Protein AF-A0A7V3JLE8-F1 (afdb_monomer_lite)

Foldseek 3Di:
DVQQVCLCVVQVVVQVVQVVVVHDDADPDDPPPHDHDPCSHPNDQDPCLVVVVVVCCVVPVPCPPPHCPSDHD

Secondary structure (DSSP, 8-state):
-HHHHHHHHHHHHHHHHHHHTT---------TT----HHHHH-SPPTTHHHHHHHHHHH-TT--SSTTSSS--

Radius of gyration: 14.12 Å; chains: 1; bounding box: 30×32×28 Å

Sequence (73 aa):
CILARIAPRIVEPLRSLVHAAEGTLVVAQQPAKATLDRRAVWGPPPPGFGLMQALKDRFDPRNILNPGRFIFP

Structure (mmCIF, N/CA/C/O backbone):
data_AF-A0A7V3JLE8-F1
#
_entry.id   AF-A0A7V3JLE8-F1
#
loop_
_atom_site.group_PDB
_atom_site.id
_atom_site.type_symbol
_atom_site.label_atom_id
_atom_site.label_alt_id
_atom_site.label_comp_id
_atom_site.label_asym_id
_atom_site.label_entity_id
_atom_site.label_seq_id
_atom_site.pdbx_PDB_ins_code
_atom_site.Cartn_x
_atom_site.Cartn_y
_atom_site.Cartn_z
_atom_site.occupancy
_atom_site.B_iso_or_equiv
_atom_site.auth_seq_id
_atom_site.auth_comp_id
_atom_site.auth_asym_id
_atom_site.auth_atom_id
_atom_site.pdbx_PDB_model_num
ATOM 1 N N . CYS A 1 1 ? -1.979 20.108 4.336 1.00 55.25 1 CYS A N 1
ATOM 2 C CA . CYS A 1 1 ? -0.552 20.325 4.668 1.00 55.25 1 CYS A CA 1
ATOM 3 C C . CYS A 1 1 ? 0.281 20.162 3.392 1.00 55.25 1 CYS A C 1
ATOM 5 O O . CYS A 1 1 ? -0.028 19.258 2.625 1.00 55.25 1 CYS A O 1
ATOM 7 N N . ILE A 1 2 ? 1.275 21.021 3.127 1.00 57.88 2 ILE A N 1
ATOM 8 C CA . ILE A 1 2 ? 2.059 21.039 1.867 1.00 57.88 2 ILE A CA 1
ATOM 9 C C . ILE A 1 2 ? 2.632 19.651 1.518 1.00 57.88 2 ILE A C 1
ATOM 11 O O . ILE A 1 2 ? 2.568 19.232 0.365 1.00 57.88 2 ILE A O 1
ATOM 15 N N . LEU A 1 3 ? 3.069 18.889 2.526 1.00 54.66 3 LEU A N 1
ATOM 16 C CA . LEU A 1 3 ? 3.631 17.542 2.367 1.00 54.66 3 LEU A CA 1
ATOM 17 C C . LEU A 1 3 ? 2.663 16.529 1.727 1.00 54.66 3 LEU A C 1
ATOM 19 O O . LEU A 1 3 ? 3.084 15.726 0.899 1.00 54.66 3 LEU A O 1
ATOM 23 N N . ALA A 1 4 ? 1.364 16.605 2.036 1.00 57.78 4 ALA A N 1
ATOM 24 C CA . ALA A 1 4 ? 0.354 15.704 1.466 1.00 57.78 4 ALA A CA 1
ATOM 25 C C . ALA A 1 4 ? 0.172 15.898 -0.052 1.00 57.78 4 ALA A C 1
ATOM 27 O O . ALA A 1 4 ? -0.179 14.970 -0.769 1.00 57.78 4 ALA A O 1
ATOM 28 N N . ARG A 1 5 ? 0.445 17.108 -0.559 1.00 63.41 5 ARG A N 1
ATOM 29 C CA . ARG A 1 5 ? 0.333 17.450 -1.987 1.00 63.41 5 ARG A CA 1
ATOM 30 C C . ARG A 1 5 ? 1.579 17.094 -2.800 1.00 63.41 5 ARG A C 1
ATOM 32 O O . ARG A 1 5 ? 1.501 17.040 -4.024 1.00 63.41 5 ARG A O 1
ATOM 39 N N . ILE A 1 6 ? 2.719 16.887 -2.140 1.00 67.12 6 ILE A N 1
ATOM 40 C CA . ILE A 1 6 ? 3.998 16.593 -2.800 1.00 67.12 6 ILE A CA 1
ATOM 41 C C . ILE A 1 6 ? 4.174 15.089 -3.002 1.00 67.12 6 ILE A C 1
ATOM 43 O O . ILE A 1 6 ? 4.657 14.677 -4.052 1.00 67.12 6 ILE A O 1
ATOM 47 N N . ALA A 1 7 ? 3.749 14.266 -2.039 1.00 72.50 7 ALA A N 1
ATOM 48 C CA . ALA A 1 7 ? 4.000 12.829 -2.090 1.00 72.50 7 ALA A CA 1
ATOM 49 C C . ALA A 1 7 ? 3.492 12.149 -3.380 1.00 72.50 7 ALA A C 1
ATOM 51 O O . ALA A 1 7 ? 4.292 11.458 -4.009 1.00 72.50 7 ALA A O 1
ATOM 52 N N . PRO A 1 8 ? 2.262 12.399 -3.873 1.00 74.12 8 PRO A N 1
ATOM 53 C CA . PRO A 1 8 ? 1.814 11.812 -5.139 1.00 74.12 8 PRO A CA 1
ATOM 54 C C . PRO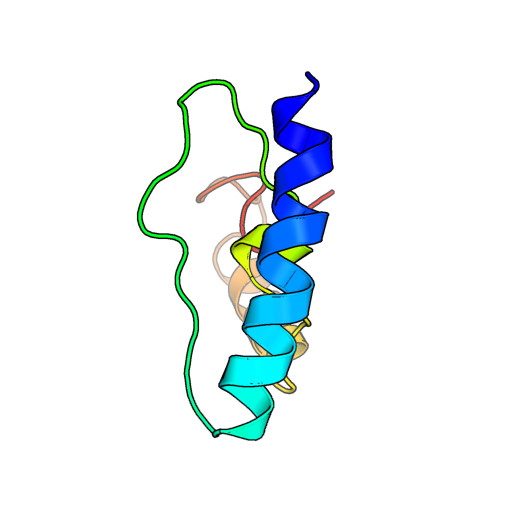 A 1 8 ? 2.660 12.269 -6.337 1.00 74.12 8 PRO A C 1
ATOM 56 O O . PRO A 1 8 ? 2.911 11.494 -7.253 1.00 74.12 8 PRO A O 1
ATOM 59 N N . ARG A 1 9 ? 3.165 13.513 -6.314 1.00 80.31 9 ARG A N 1
ATOM 60 C CA . ARG A 1 9 ? 3.994 14.083 -7.391 1.00 80.31 9 ARG A CA 1
ATOM 61 C C . ARG A 1 9 ? 5.402 13.488 -7.448 1.00 80.31 9 ARG A C 1
ATOM 63 O O . ARG A 1 9 ? 6.030 13.571 -8.495 1.00 80.31 9 ARG A O 1
ATOM 70 N N . ILE A 1 10 ? 5.890 12.917 -6.346 1.00 85.00 10 ILE A N 1
ATOM 71 C CA . ILE A 1 10 ? 7.174 12.203 -6.286 1.00 85.00 10 ILE A CA 1
ATOM 72 C C . ILE A 1 10 ? 6.972 10.711 -6.562 1.00 85.00 10 ILE A C 1
ATOM 74 O O . ILE A 1 10 ? 7.730 10.114 -7.321 1.00 85.00 10 ILE A O 1
ATOM 78 N N . VAL A 1 11 ? 5.953 10.103 -5.949 1.00 86.50 11 VAL A N 1
ATOM 79 C CA . VAL A 1 11 ? 5.742 8.653 -6.009 1.00 86.50 11 VAL A CA 1
ATOM 80 C C . VAL A 1 11 ? 5.297 8.206 -7.398 1.00 86.50 11 VAL A C 1
ATOM 82 O O . VAL A 1 11 ? 5.792 7.189 -7.872 1.00 86.50 11 VAL A O 1
ATOM 85 N N . GLU A 1 12 ? 4.409 8.945 -8.069 1.00 87.00 12 GLU A N 1
ATOM 86 C CA . GLU A 1 12 ? 3.842 8.494 -9.347 1.00 87.00 12 GLU A CA 1
ATOM 87 C C . GLU A 1 12 ? 4.894 8.381 -10.468 1.00 87.00 12 GLU A C 1
ATOM 89 O O . GLU A 1 12 ? 4.969 7.321 -11.091 1.00 87.00 12 GLU A O 1
ATOM 94 N N . PRO A 1 13 ? 5.777 9.379 -10.701 1.00 90.38 13 PRO A N 1
ATOM 95 C CA . PRO A 1 13 ? 6.823 9.249 -11.717 1.00 90.38 13 PRO A CA 1
ATOM 96 C C . PRO A 1 13 ? 7.797 8.098 -11.432 1.00 90.38 13 PRO A C 1
ATOM 98 O O . PRO A 1 13 ? 8.155 7.350 -12.341 1.00 90.38 13 PRO A O 1
ATOM 101 N N . LEU A 1 14 ? 8.193 7.920 -10.166 1.00 92.06 14 LEU A N 1
ATOM 102 C CA . LEU A 1 14 ? 9.073 6.823 -9.757 1.00 92.06 14 LEU A CA 1
ATOM 103 C C . LEU A 1 14 ? 8.398 5.464 -9.939 1.00 92.06 14 LEU A C 1
ATOM 105 O O . LEU A 1 14 ? 9.037 4.514 -10.383 1.00 92.06 14 LEU A O 1
ATOM 109 N N . ARG A 1 15 ? 7.101 5.368 -9.637 1.00 89.94 15 ARG A N 1
ATOM 110 C CA . ARG A 1 15 ? 6.327 4.139 -9.816 1.00 89.94 15 ARG A CA 1
ATOM 111 C C . ARG A 1 15 ? 6.259 3.745 -11.288 1.00 89.94 15 ARG A C 1
ATOM 113 O O . ARG A 1 15 ? 6.490 2.579 -11.586 1.00 89.94 15 ARG A O 1
ATOM 120 N N . SER A 1 16 ? 6.015 4.697 -12.189 1.00 89.69 16 SER A N 1
ATOM 121 C CA . SER A 1 16 ? 6.022 4.444 -13.636 1.00 89.69 16 SER A CA 1
ATOM 122 C C . SER A 1 16 ? 7.378 3.934 -14.128 1.00 89.69 16 SER A C 1
ATOM 124 O O . SER A 1 16 ? 7.424 2.958 -14.871 1.00 89.69 16 SER A O 1
ATOM 126 N N . LEU A 1 17 ? 8.479 4.543 -13.672 1.00 94.62 17 LEU A N 1
ATOM 127 C CA . LEU A 1 17 ? 9.839 4.112 -14.023 1.00 94.62 17 LEU A CA 1
ATOM 128 C C . LEU A 1 17 ? 10.141 2.693 -13.528 1.00 94.62 17 LEU A C 1
ATOM 130 O O . LEU A 1 17 ? 10.644 1.865 -14.282 1.00 94.62 17 LEU A O 1
ATOM 134 N N . VAL A 1 18 ? 9.806 2.402 -12.271 1.00 93.88 18 VAL A N 1
ATOM 135 C CA . VAL A 1 18 ? 10.036 1.088 -11.660 1.00 93.88 18 VAL A CA 1
ATOM 136 C C . VAL A 1 18 ? 9.168 0.015 -12.320 1.00 93.88 18 VAL A C 1
ATOM 138 O O . VAL A 1 18 ? 9.657 -1.080 -12.575 1.00 93.88 18 VAL A O 1
ATOM 141 N N . HIS A 1 19 ? 7.913 0.329 -12.650 1.00 90.00 19 HIS A N 1
ATOM 142 C CA . HIS A 1 19 ? 7.014 -0.596 -13.337 1.00 90.00 19 HIS A CA 1
ATOM 143 C C . HIS A 1 19 ? 7.486 -0.929 -14.758 1.00 90.00 19 HIS A C 1
ATOM 145 O O . HIS A 1 19 ? 7.435 -2.089 -15.151 1.00 90.00 19 HIS A O 1
ATOM 151 N N . ALA A 1 20 ? 7.996 0.060 -15.503 1.00 94.12 20 ALA A N 1
ATOM 152 C CA . ALA A 1 20 ? 8.583 -0.161 -16.827 1.00 94.12 20 ALA A CA 1
ATOM 153 C C . ALA A 1 20 ? 9.825 -1.072 -16.788 1.00 94.12 20 ALA A C 1
ATOM 155 O O . ALA A 1 20 ? 10.158 -1.696 -17.789 1.00 94.12 20 ALA A O 1
ATOM 156 N N . ALA A 1 21 ? 10.486 -1.162 -15.631 1.00 96.44 21 ALA A N 1
ATOM 157 C CA . ALA A 1 21 ? 11.588 -2.081 -15.363 1.00 96.44 21 ALA A CA 1
ATOM 158 C C . ALA A 1 21 ? 11.135 -3.388 -14.676 1.00 96.44 21 ALA A C 1
ATOM 160 O O . ALA A 1 21 ? 11.965 -4.081 -14.094 1.00 96.44 21 ALA A O 1
ATOM 161 N N . GLU A 1 22 ? 9.829 -3.691 -14.677 1.00 93.12 22 GLU A N 1
ATOM 162 C CA . GLU A 1 22 ? 9.219 -4.859 -14.015 1.00 93.12 22 GLU A CA 1
ATOM 163 C C . GLU A 1 22 ? 9.508 -4.956 -12.500 1.00 93.12 22 GLU A C 1
ATOM 165 O O . GLU A 1 22 ? 9.384 -6.010 -11.876 1.00 93.12 22 GLU A O 1
ATOM 170 N N . GLY A 1 23 ? 9.877 -3.837 -11.873 1.00 91.62 23 GLY A N 1
ATOM 171 C CA . GLY A 1 23 ? 10.196 -3.749 -10.454 1.00 91.62 23 GLY A CA 1
ATOM 172 C C . GLY A 1 23 ? 9.000 -3.389 -9.569 1.00 91.62 23 GLY A C 1
ATOM 173 O O . GLY A 1 23 ? 7.884 -3.130 -10.024 1.00 91.62 23 GLY A O 1
ATOM 174 N N . THR A 1 24 ? 9.253 -3.311 -8.258 1.00 87.38 24 THR A N 1
ATOM 175 C CA . THR A 1 24 ? 8.270 -2.876 -7.250 1.00 87.38 24 THR A CA 1
ATOM 176 C C . THR A 1 24 ? 8.795 -1.689 -6.444 1.00 87.38 24 THR A C 1
ATOM 178 O O . THR A 1 24 ? 9.948 -1.671 -6.025 1.00 87.38 24 THR A O 1
ATOM 181 N N . LEU A 1 25 ? 7.931 -0.699 -6.198 1.00 88.56 25 LEU A N 1
ATOM 182 C CA . LEU A 1 25 ? 8.224 0.481 -5.383 1.00 88.56 25 LEU A CA 1
ATOM 183 C C . LEU A 1 25 ? 7.476 0.404 -4.045 1.00 88.56 25 LEU A C 1
ATOM 185 O O . LEU A 1 25 ? 6.254 0.240 -4.027 1.00 88.56 25 LEU A O 1
ATOM 189 N N . VAL A 1 26 ? 8.196 0.614 -2.940 1.00 86.31 26 VAL A N 1
ATOM 190 C CA . VAL A 1 26 ? 7.634 0.706 -1.583 1.00 86.31 26 VAL A CA 1
ATOM 191 C C . VAL A 1 26 ? 8.063 2.020 -0.933 1.00 86.31 26 VAL A C 1
ATOM 193 O O . VAL A 1 26 ? 9.238 2.377 -0.950 1.00 86.31 26 VAL A O 1
ATOM 196 N N . VAL A 1 27 ? 7.115 2.733 -0.318 1.00 84.56 27 VAL A N 1
ATOM 197 C CA . VAL A 1 27 ? 7.415 3.884 0.548 1.00 84.56 27 VAL A CA 1
ATOM 198 C C . VAL A 1 27 ? 7.659 3.364 1.963 1.00 84.56 27 VAL A C 1
ATOM 200 O O . VAL A 1 27 ? 6.712 3.045 2.677 1.00 84.56 27 VAL A O 1
ATOM 203 N N . ALA A 1 28 ? 8.927 3.256 2.363 1.00 86.62 28 ALA A N 1
ATOM 204 C CA . ALA A 1 28 ? 9.301 2.684 3.660 1.00 86.62 28 ALA A CA 1
ATOM 205 C C . ALA A 1 28 ? 8.983 3.607 4.848 1.00 86.62 28 ALA A C 1
ATOM 207 O O . ALA A 1 28 ? 8.663 3.132 5.936 1.00 86.62 28 ALA A O 1
ATOM 208 N N . GLN A 1 29 ? 9.079 4.926 4.657 1.00 83.81 29 GLN A N 1
ATOM 209 C CA . GLN A 1 29 ? 8.871 5.918 5.710 1.00 83.81 29 GLN A CA 1
ATOM 210 C C . GLN A 1 29 ? 8.242 7.197 5.151 1.00 83.81 29 GLN A C 1
ATOM 212 O O . GLN A 1 29 ? 8.469 7.574 4.003 1.00 83.81 29 GLN A O 1
ATOM 217 N N . GLN A 1 30 ? 7.467 7.881 5.992 1.00 78.75 30 GLN A N 1
ATOM 218 C CA . GLN A 1 30 ? 6.957 9.226 5.735 1.00 78.75 30 GLN A CA 1
ATOM 219 C C . GLN A 1 30 ? 6.942 10.045 7.037 1.00 78.75 30 GLN A C 1
ATOM 221 O O . GLN A 1 30 ? 6.845 9.458 8.118 1.00 78.75 30 GLN A O 1
ATOM 226 N N . PRO A 1 31 ? 6.991 11.388 6.971 1.00 81.94 31 PRO A N 1
ATOM 227 C CA . PRO A 1 31 ? 6.805 12.227 8.152 1.00 81.94 31 PRO A CA 1
ATOM 228 C C . PRO A 1 31 ? 5.456 11.956 8.835 1.00 81.94 31 PRO A C 1
ATOM 230 O O . PRO A 1 31 ? 4.446 11.801 8.157 1.00 81.94 31 PRO A O 1
ATOM 233 N N . ALA A 1 32 ? 5.399 11.995 10.170 1.00 76.62 32 ALA A N 1
ATOM 234 C CA . ALA A 1 32 ? 4.185 11.673 10.938 1.00 76.62 32 ALA A CA 1
ATOM 235 C C . ALA A 1 32 ? 2.943 12.520 10.576 1.00 76.62 32 ALA A C 1
ATOM 237 O O . ALA A 1 32 ? 1.814 12.079 10.758 1.00 76.62 32 ALA A O 1
ATOM 238 N N . LYS A 1 33 ? 3.145 13.741 10.061 1.00 73.25 33 LYS A N 1
ATOM 239 C CA . LYS A 1 33 ? 2.069 14.658 9.632 1.00 73.25 33 LYS A CA 1
ATOM 240 C C . LYS A 1 33 ? 1.786 14.612 8.127 1.00 73.25 33 LYS A C 1
ATOM 242 O O . LYS A 1 33 ? 0.988 15.412 7.634 1.00 73.25 33 LYS A O 1
ATOM 247 N N . ALA A 1 34 ? 2.475 13.754 7.379 1.00 73.06 34 ALA A N 1
ATOM 248 C CA . ALA A 1 34 ? 2.195 13.571 5.967 1.00 73.06 34 ALA A CA 1
ATOM 249 C C . ALA A 1 34 ? 0.947 12.690 5.800 1.00 73.06 34 ALA A C 1
ATOM 251 O O . ALA A 1 34 ? 0.719 11.727 6.530 1.00 73.06 34 ALA A O 1
ATOM 252 N N . THR A 1 35 ? 0.099 13.070 4.848 1.00 71.38 35 THR A N 1
ATOM 253 C CA . THR A 1 35 ? -1.066 12.283 4.447 1.00 71.38 35 THR A CA 1
ATOM 254 C C . THR A 1 35 ? -0.757 11.734 3.067 1.00 71.38 35 THR A C 1
ATOM 256 O O . THR A 1 35 ? -0.656 12.506 2.115 1.00 71.38 35 THR A O 1
ATOM 259 N N . LEU A 1 36 ? -0.557 10.421 2.965 1.00 73.25 36 LEU A N 1
ATOM 260 C CA . LEU A 1 36 ? -0.465 9.745 1.674 1.00 73.25 36 LEU A CA 1
ATOM 261 C C . LEU A 1 36 ? -1.875 9.397 1.216 1.00 73.25 36 LEU A C 1
ATOM 263 O O . LEU A 1 36 ? -2.645 8.806 1.975 1.00 73.25 36 LEU A O 1
ATOM 267 N N . ASP A 1 37 ? -2.203 9.758 -0.018 1.00 75.75 37 ASP A N 1
ATOM 268 C CA . ASP A 1 37 ? -3.438 9.301 -0.637 1.00 75.75 37 ASP A CA 1
ATOM 269 C C . ASP A 1 37 ? -3.330 7.827 -1.068 1.00 75.75 37 ASP A C 1
ATOM 271 O O . ASP A 1 37 ? -2.259 7.209 -1.054 1.00 75.75 37 ASP A O 1
ATOM 275 N N . ARG A 1 38 ? -4.468 7.248 -1.464 1.00 75.56 38 ARG A N 1
ATOM 276 C CA . ARG A 1 38 ? -4.549 5.864 -1.945 1.00 75.56 38 ARG A CA 1
ATOM 277 C C . ARG A 1 38 ? -3.516 5.553 -3.030 1.00 75.56 38 ARG A C 1
ATOM 279 O O . ARG A 1 38 ? -2.942 4.467 -3.001 1.00 75.56 38 ARG A O 1
ATOM 286 N N . ARG A 1 39 ? -3.301 6.472 -3.976 1.00 76.56 39 ARG A N 1
ATOM 287 C CA . ARG A 1 39 ? -2.413 6.259 -5.127 1.00 76.56 39 ARG A CA 1
ATOM 288 C C . ARG A 1 39 ? -0.951 6.258 -4.691 1.00 76.56 39 ARG A C 1
ATOM 290 O O . ARG A 1 39 ? -0.203 5.368 -5.080 1.00 76.56 39 ARG A O 1
ATOM 297 N N . ALA A 1 40 ? -0.563 7.168 -3.803 1.00 78.75 40 ALA A N 1
ATOM 298 C CA . ALA A 1 40 ? 0.779 7.199 -3.240 1.00 78.75 40 ALA A CA 1
ATOM 299 C C . ALA A 1 40 ? 1.090 5.924 -2.432 1.00 78.75 40 ALA A C 1
ATOM 301 O O . ALA A 1 40 ? 2.180 5.370 -2.565 1.00 78.75 40 ALA A O 1
ATOM 302 N N . VAL A 1 41 ? 0.133 5.421 -1.641 1.00 77.75 41 VAL A N 1
ATOM 303 C CA . VAL A 1 41 ? 0.335 4.205 -0.832 1.00 77.75 41 VAL A CA 1
ATOM 304 C C . VAL A 1 41 ? 0.334 2.934 -1.688 1.00 77.75 41 VAL A C 1
ATOM 306 O O . VAL A 1 41 ? 1.248 2.123 -1.567 1.00 77.75 41 VAL A O 1
ATOM 309 N N . TRP A 1 42 ? -0.678 2.747 -2.537 1.00 78.44 42 TRP A N 1
ATOM 310 C CA . TRP A 1 42 ? -0.955 1.453 -3.177 1.00 78.44 42 TRP A CA 1
ATOM 311 C C . TRP A 1 42 ? -0.717 1.433 -4.686 1.00 78.44 42 TRP A C 1
ATOM 313 O O . TRP A 1 42 ? -0.636 0.356 -5.268 1.00 78.44 42 TRP A O 1
ATOM 323 N N . GLY A 1 43 ? -0.581 2.594 -5.325 1.00 79.12 43 GLY A N 1
ATOM 324 C CA . GLY A 1 43 ? -0.568 2.697 -6.780 1.00 79.12 43 GLY A CA 1
ATOM 325 C C . GLY A 1 43 ? -1.944 2.424 -7.406 1.00 79.12 43 GLY A C 1
ATOM 326 O O . GLY A 1 43 ? -2.975 2.508 -6.722 1.00 79.12 43 GLY A O 1
ATOM 327 N N . PRO A 1 44 ? -1.987 2.138 -8.718 1.00 79.69 44 PRO A N 1
ATOM 328 C CA . PRO A 1 44 ? -3.215 1.737 -9.392 1.00 79.69 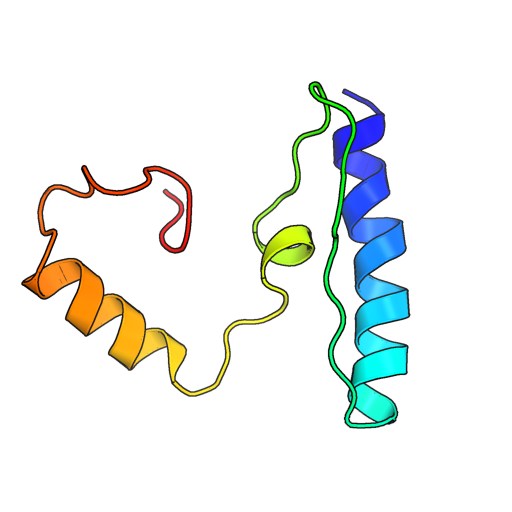44 PRO A CA 1
ATOM 329 C C . PRO A 1 44 ? -3.718 0.379 -8.865 1.00 79.69 44 PRO A C 1
ATOM 331 O O . PRO A 1 44 ? -2.912 -0.466 -8.471 1.00 79.69 44 PRO A O 1
ATOM 334 N N . PRO A 1 45 ? -5.042 0.139 -8.852 1.00 83.06 45 PRO A N 1
ATOM 335 C CA . PRO A 1 45 ? -5.588 -1.155 -8.458 1.00 83.06 45 PRO A CA 1
ATOM 336 C C . PRO A 1 45 ? -5.044 -2.277 -9.358 1.00 83.06 45 PRO A C 1
ATOM 338 O O . PRO A 1 45 ? -5.115 -2.144 -10.581 1.00 83.06 45 PRO A O 1
ATOM 341 N N . PRO A 1 46 ? -4.534 -3.388 -8.796 1.00 83.62 46 PRO A N 1
ATOM 342 C CA . PRO A 1 46 ? -4.141 -4.539 -9.602 1.00 83.62 46 PRO A CA 1
ATOM 343 C C . PRO A 1 46 ? -5.378 -5.224 -10.212 1.00 83.62 46 PRO A C 1
ATOM 345 O O . PRO A 1 46 ? -6.485 -5.055 -9.693 1.00 83.62 46 PRO A O 1
ATOM 348 N N . PRO A 1 47 ? -5.215 -6.079 -11.240 1.00 88.31 47 PRO A N 1
ATOM 349 C CA . PRO A 1 47 ? -6.332 -6.800 -11.862 1.00 88.31 47 PRO A CA 1
ATOM 350 C C . PRO A 1 47 ? -7.204 -7.586 -10.865 1.00 88.31 47 PRO A C 1
ATOM 352 O O . PRO A 1 47 ? -8.420 -7.653 -11.009 1.00 88.31 47 PRO A O 1
ATOM 355 N N . GLY A 1 48 ? -6.599 -8.126 -9.800 1.00 90.25 48 GLY A N 1
ATOM 356 C CA . GLY A 1 48 ? -7.297 -8.864 -8.739 1.00 90.25 48 GLY A CA 1
ATOM 357 C C . GLY A 1 48 ? -7.982 -8.002 -7.670 1.00 90.25 48 GLY A C 1
ATOM 358 O O . GLY A 1 48 ? -8.462 -8.548 -6.677 1.00 90.25 48 GLY A O 1
ATOM 359 N N . PHE A 1 49 ? -8.018 -6.671 -7.814 1.00 88.81 49 PHE A N 1
ATOM 360 C CA . PHE A 1 49 ? -8.509 -5.781 -6.756 1.00 88.81 49 PHE A CA 1
ATOM 361 C C . PHE A 1 49 ? -9.961 -6.068 -6.345 1.00 88.81 49 PHE A C 1
ATOM 363 O O . PHE A 1 49 ? -10.255 -6.101 -5.152 1.00 88.81 49 PHE A O 1
ATOM 370 N N . GLY A 1 50 ? -10.843 -6.364 -7.306 1.00 91.00 50 GLY A N 1
ATOM 371 C CA . GLY A 1 50 ? -12.242 -6.697 -7.016 1.00 91.00 50 GLY A CA 1
ATOM 372 C C . GLY A 1 50 ? -12.404 -7.963 -6.166 1.00 91.00 50 GLY A C 1
ATOM 373 O O . GLY A 1 50 ? -13.204 -7.979 -5.235 1.00 91.00 50 GLY A O 1
ATOM 374 N N . LEU A 1 51 ? -11.592 -8.998 -6.417 1.00 94.44 51 LEU A N 1
ATOM 375 C CA . LEU A 1 51 ? -11.595 -10.221 -5.606 1.00 94.44 51 LEU A CA 1
ATOM 376 C C . LEU A 1 51 ? -11.154 -9.933 -4.168 1.00 94.44 51 LEU A C 1
ATOM 378 O O . LEU A 1 51 ? -11.789 -10.386 -3.219 1.00 94.44 51 LEU A O 1
ATOM 382 N N . MET A 1 52 ? -10.081 -9.158 -4.002 1.00 91.31 52 MET A N 1
ATOM 383 C CA . MET A 1 52 ? -9.592 -8.790 -2.674 1.00 91.31 52 MET A CA 1
ATOM 384 C C . MET A 1 52 ? -10.629 -7.962 -1.900 1.00 91.31 52 MET A C 1
ATOM 386 O O . MET A 1 52 ? -10.788 -8.156 -0.696 1.00 91.31 52 MET A O 1
ATOM 390 N N . GLN A 1 53 ? -11.367 -7.079 -2.581 1.00 90.94 53 GLN A N 1
ATOM 391 C CA . GLN A 1 53 ? -12.458 -6.320 -1.973 1.00 90.94 53 GLN A CA 1
ATOM 392 C C . GLN A 1 53 ? -13.607 -7.237 -1.532 1.00 90.94 53 GLN A C 1
ATOM 394 O O . GLN A 1 53 ? -14.010 -7.178 -0.376 1.00 90.94 53 GLN A O 1
ATOM 399 N N . ALA A 1 54 ? -14.043 -8.169 -2.385 1.00 94.12 54 ALA A N 1
ATOM 400 C CA . ALA A 1 54 ? -15.080 -9.140 -2.029 1.00 94.12 54 ALA A CA 1
ATOM 401 C C . ALA A 1 54 ? -14.684 -10.029 -0.832 1.00 94.12 54 ALA A C 1
ATOM 403 O O . ALA A 1 54 ? -15.513 -10.329 0.029 1.00 94.12 54 ALA A O 1
ATOM 404 N N . LEU A 1 55 ? -13.410 -10.431 -0.744 1.00 94.88 55 LEU A N 1
ATOM 405 C CA . LEU A 1 55 ? -12.882 -11.144 0.423 1.00 94.88 55 LEU A CA 1
ATOM 406 C C . LEU A 1 55 ? -12.950 -10.271 1.682 1.00 94.88 55 LEU A C 1
ATOM 408 O O . LEU A 1 55 ? -13.448 -10.720 2.715 1.00 94.88 55 LEU A O 1
ATOM 412 N N . LYS A 1 56 ? -12.489 -9.018 1.599 1.00 92.50 56 LYS A N 1
ATOM 413 C CA . LYS A 1 56 ? -12.523 -8.070 2.719 1.00 92.50 56 LYS A CA 1
ATOM 414 C C . LYS A 1 56 ? -13.950 -7.818 3.213 1.00 92.50 56 LYS A C 1
ATOM 416 O O . LYS A 1 56 ? -14.162 -7.820 4.423 1.00 92.50 56 LYS A O 1
ATOM 421 N N . ASP A 1 57 ? -14.907 -7.663 2.306 1.00 93.12 57 ASP A N 1
ATOM 422 C CA . ASP A 1 57 ? -16.314 -7.435 2.647 1.00 93.12 57 ASP A CA 1
ATOM 423 C C . ASP A 1 57 ? -16.938 -8.663 3.328 1.00 93.12 57 ASP A C 1
ATOM 425 O O . ASP A 1 57 ? -17.724 -8.529 4.264 1.00 93.12 57 ASP A O 1
ATOM 429 N N . ARG A 1 58 ? -16.541 -9.877 2.919 1.00 96.62 58 ARG A N 1
ATOM 430 C CA . ARG A 1 58 ? -17.027 -11.124 3.525 1.00 96.62 58 ARG A CA 1
ATOM 431 C C . ARG A 1 58 ? -16.479 -11.365 4.933 1.00 96.62 58 ARG A C 1
ATOM 433 O O . ARG A 1 58 ? -17.208 -11.879 5.778 1.00 96.62 58 ARG A O 1
ATOM 440 N N . PHE A 1 59 ? -15.211 -11.037 5.177 1.00 96.06 59 PHE A N 1
ATOM 441 C CA . PHE A 1 59 ? -14.537 -11.328 6.451 1.00 96.06 59 PHE A CA 1
ATOM 442 C C . PHE A 1 59 ? -14.520 -10.156 7.442 1.00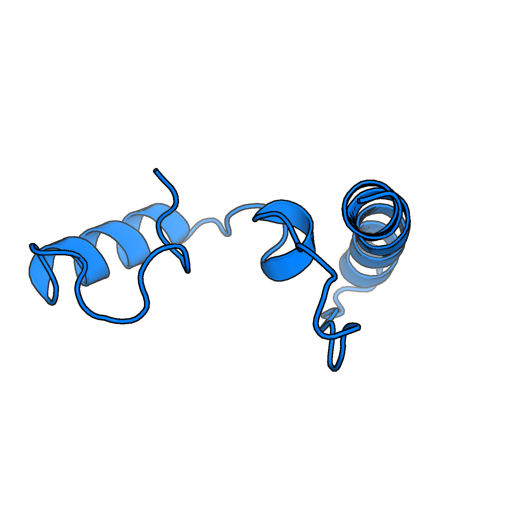 96.06 59 PHE A C 1
ATOM 444 O O . PHE A 1 59 ? -14.399 -10.381 8.642 1.00 96.06 59 PHE A O 1
ATOM 451 N N . ASP A 1 60 ? -14.669 -8.917 6.978 1.00 95.00 60 ASP A N 1
ATOM 452 C CA . ASP A 1 60 ? -14.808 -7.731 7.826 1.00 95.00 60 ASP A CA 1
ATOM 453 C C . ASP A 1 60 ? -15.895 -6.795 7.261 1.00 95.00 60 ASP A C 1
ATOM 455 O O . ASP A 1 60 ? -15.590 -5.710 6.751 1.00 95.00 60 ASP A O 1
ATOM 459 N N . PRO A 1 61 ? -17.174 -7.207 7.368 1.00 93.38 61 PRO A N 1
ATOM 460 C CA . PRO A 1 61 ? -18.314 -6.472 6.814 1.00 93.38 61 PRO A CA 1
ATOM 461 C C . PRO A 1 61 ? -18.567 -5.128 7.506 1.00 93.38 61 PRO A C 1
ATOM 463 O O . PRO A 1 61 ? -19.275 -4.277 6.976 1.00 93.38 61 PRO A O 1
ATOM 466 N N . ARG A 1 62 ? -18.007 -4.923 8.705 1.00 93.19 62 ARG A N 1
ATOM 467 C CA . ARG A 1 62 ? -18.123 -3.662 9.453 1.00 93.19 62 ARG A CA 1
ATOM 468 C C . ARG A 1 62 ? -16.932 -2.727 9.237 1.00 93.19 62 ARG A C 1
ATOM 470 O O . ARG A 1 62 ? -16.920 -1.652 9.827 1.00 93.19 62 ARG A O 1
ATOM 477 N N . ASN A 1 63 ? -15.958 -3.113 8.407 1.00 89.31 63 ASN A N 1
ATOM 478 C CA . ASN A 1 63 ? -14.750 -2.334 8.126 1.00 89.31 63 ASN A CA 1
ATOM 479 C C . ASN A 1 63 ? -13.999 -1.870 9.391 1.00 89.31 63 ASN A C 1
ATOM 481 O O . ASN A 1 63 ? -13.495 -0.748 9.445 1.00 89.31 63 ASN A O 1
ATOM 485 N N . ILE A 1 64 ? -13.924 -2.730 10.413 1.00 92.56 64 ILE A N 1
ATOM 486 C CA . ILE A 1 64 ? -13.244 -2.403 11.678 1.00 92.56 64 ILE A CA 1
ATOM 487 C C . ILE A 1 64 ? -11.741 -2.694 11.630 1.00 92.56 64 ILE A C 1
ATOM 489 O O . ILE A 1 64 ? -10.975 -2.122 12.408 1.00 92.56 64 ILE A O 1
ATOM 493 N N . LEU A 1 65 ? -11.299 -3.570 10.725 1.00 90.56 65 LEU A N 1
ATOM 494 C CA . LEU A 1 65 ? -9.892 -3.908 10.569 1.00 90.56 65 LEU A CA 1
ATOM 495 C C . LEU A 1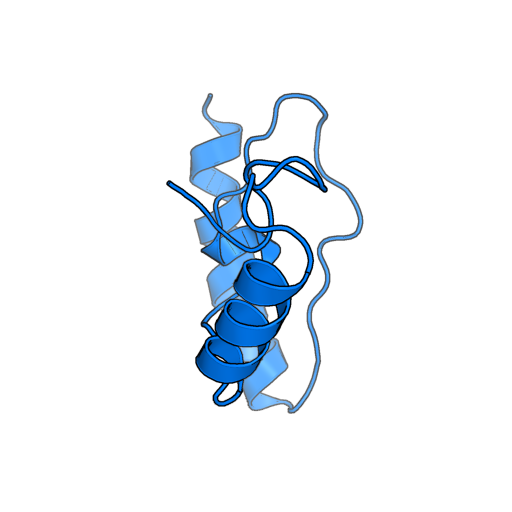 65 ? -9.233 -2.915 9.612 1.00 90.56 65 LEU A C 1
ATOM 497 O O . LEU A 1 65 ? -9.446 -2.960 8.401 1.00 90.56 65 LEU A O 1
ATOM 501 N N . ASN A 1 66 ? -8.376 -2.057 10.174 1.00 84.81 66 ASN A N 1
ATOM 502 C CA . ASN A 1 66 ? -7.549 -1.093 9.441 1.00 84.81 66 ASN A CA 1
ATOM 503 C C . ASN A 1 66 ? -8.371 -0.065 8.618 1.00 84.81 66 ASN A C 1
ATOM 505 O O . ASN A 1 66 ? -8.224 0.009 7.395 1.00 84.81 66 ASN A O 1
ATOM 509 N N . PRO A 1 67 ? -9.245 0.733 9.265 1.00 83.00 67 PRO A N 1
ATOM 510 C CA . PRO A 1 67 ? -10.129 1.674 8.578 1.00 83.00 67 PRO A CA 1
ATOM 511 C C . PRO A 1 67 ? -9.346 2.712 7.762 1.00 83.00 67 PRO A C 1
ATOM 513 O O . PRO A 1 67 ? -8.304 3.214 8.186 1.00 83.00 67 PRO A O 1
ATOM 516 N N . GLY A 1 68 ? -9.851 3.040 6.569 1.00 76.31 68 GLY A N 1
ATOM 517 C CA . GLY A 1 68 ? -9.196 3.980 5.650 1.00 76.31 68 GLY A CA 1
ATOM 518 C C . GLY A 1 68 ? -7.935 3.427 4.975 1.00 76.31 68 GLY A C 1
ATOM 519 O O . GLY A 1 68 ? -7.183 4.175 4.346 1.00 76.31 68 GLY A O 1
ATOM 520 N N . ARG A 1 69 ? -7.679 2.120 5.092 1.00 76.81 69 ARG A N 1
ATOM 521 C CA . ARG A 1 69 ? -6.677 1.396 4.310 1.00 76.81 69 ARG A CA 1
ATOM 522 C C . ARG A 1 69 ? -7.381 0.350 3.468 1.00 76.81 69 ARG A C 1
ATOM 524 O O . ARG A 1 69 ? -8.333 -0.273 3.921 1.00 76.81 69 ARG A O 1
ATOM 531 N N . PHE A 1 70 ? -6.859 0.129 2.261 1.00 73.81 70 PHE A N 1
ATOM 532 C CA . PHE A 1 70 ? -7.368 -0.831 1.275 1.00 73.81 70 PHE A CA 1
ATOM 533 C C . PHE A 1 70 ? -8.762 -0.475 0.705 1.00 73.81 70 PHE A C 1
ATOM 535 O O . PHE A 1 70 ? -8.895 -0.318 -0.511 1.00 73.81 70 PHE A O 1
AT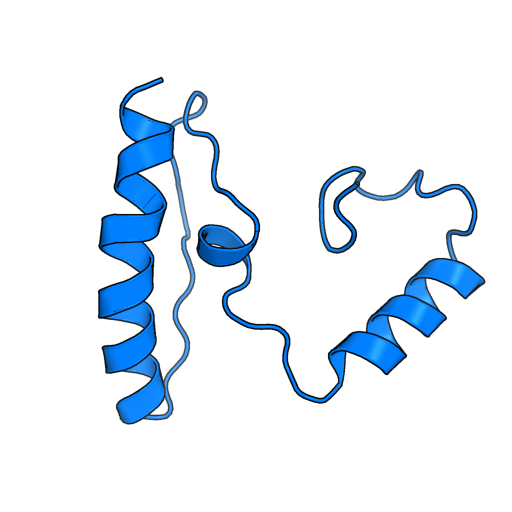OM 542 N N . ILE A 1 71 ? -9.752 -0.223 1.564 1.00 69.12 71 ILE A N 1
ATOM 543 C CA . ILE A 1 71 ? -11.040 0.391 1.231 1.00 69.12 71 ILE A CA 1
ATOM 544 C C . ILE A 1 71 ? -11.026 1.826 1.762 1.00 69.12 71 ILE A C 1
ATOM 546 O O . ILE A 1 71 ? -10.751 2.074 2.937 1.00 69.12 71 ILE A O 1
ATOM 550 N N . PHE A 1 72 ? -11.271 2.773 0.864 1.00 64.12 72 PHE A N 1
ATOM 551 C CA . PHE A 1 72 ? -11.388 4.191 1.185 1.00 64.12 72 PHE A CA 1
ATOM 552 C C . PHE A 1 72 ? -12.868 4.566 1.018 1.00 64.12 72 PHE A C 1
ATOM 554 O O . PHE A 1 72 ? -13.484 4.023 0.096 1.00 64.12 72 PHE A O 1
ATOM 561 N N . PRO A 1 73 ? -13.438 5.407 1.898 1.00 56.59 73 PRO A N 1
ATOM 562 C CA . PRO A 1 73 ? -14.759 5.989 1.672 1.00 56.59 73 PRO A CA 1
ATOM 563 C C . PRO A 1 73 ? -14.790 6.858 0.407 1.00 56.59 73 PRO A C 1
ATOM 565 O O . PRO A 1 73 ? -13.711 7.346 -0.012 1.00 56.59 73 PRO A O 1
#
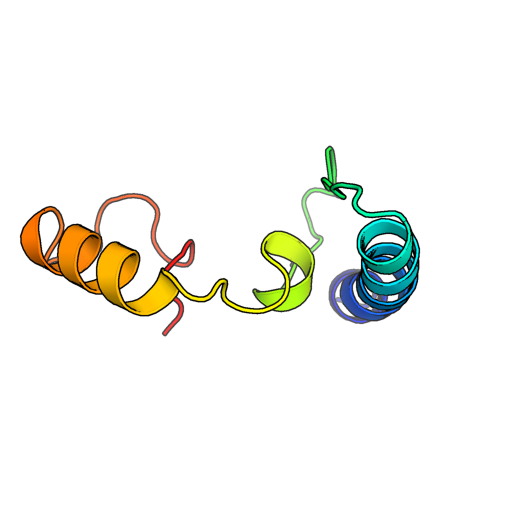
pLDDT: mean 82.63, std 10.93, range [54.66, 96.62]